Protein AF-A0A821LTW7-F1 (afdb_monomer_lite)

Secondary structure (DSSP, 8-state):
-HHHH-GGG-SEEEEESPPBPSTT----HHHHHHHHHHHH---HHHHHHHHHHHHS-HHHHTSHHHHHHHHHHHHHHHHHSPPPPHHHHHHHHHHHHH--B-HHHHHHHHTSSSEEEEE--TT-SSS-TTHHHHHHT-

Radius of gyration: 17.55 Å; chains: 1; bounding box: 42×30×46 Å

Sequence (138 aa):
ELALLAPHKLLSLSLLATHAGGLAGRAPFVGILHLLRALWIRDKHSQIQNALEMLYSQKTLSDPDKRQYFYDYHHQRVTNCIPPTLVGVLGQIFAVQRHYIGYVDLLKIRYSPFVTLVIVGTEDRLVRETNSYMLQRV

Foldseek 3Di:
DVCLVCVVVDQAAEAELAFADDPVWAWAVQLVVLLVVLVVDPDLQVNQVSVCPQADDVVQCVPPVSVVVSSVVSSCCVVPDDDDDPVRSVVVVVCLRPDHDYLVRLVSVVPGPHHYHYHHDPRHNGGDPVSVVSNVVD

Structure (mmCIF, N/CA/C/O backbone):
data_AF-A0A821LTW7-F1
#
_entry.id   AF-A0A821LTW7-F1
#
loop_
_atom_site.group_PDB
_atom_site.id
_atom_site.type_symbol
_atom_site.label_atom_id
_atom_site.label_alt_id
_atom_site.label_comp_id
_atom_site.label_asym_id
_atom_site.label_entity_id
_atom_site.label_seq_id
_atom_site.pdbx_PDB_ins_code
_atom_site.Cartn_x
_atom_site.Cartn_y
_atom_site.Cartn_z
_atom_site.occupancy
_atom_site.B_iso_or_equiv
_atom_site.auth_seq_id
_atom_site.auth_comp_id
_atom_site.auth_asym_id
_atom_site.auth_atom_id
_atom_site.pdbx_PDB_model_num
ATOM 1 N N . GLU A 1 1 ? -12.078 -7.936 7.673 1.00 70.62 1 GLU A N 1
ATOM 2 C CA . GLU A 1 1 ? -12.936 -9.129 7.472 1.00 70.62 1 GLU A CA 1
ATOM 3 C C . GLU A 1 1 ? -12.464 -10.339 8.275 1.00 70.62 1 GLU A C 1
ATOM 5 O O . GLU A 1 1 ? -13.181 -10.731 9.182 1.00 70.62 1 GLU A O 1
ATOM 10 N N . LEU A 1 2 ? -11.252 -10.870 8.051 1.00 81.38 2 LEU A N 1
ATOM 11 C CA . LEU A 1 2 ? -10.711 -12.007 8.829 1.00 81.38 2 LEU A CA 1
ATOM 12 C C . LEU A 1 2 ? -10.776 -11.808 10.352 1.00 81.38 2 LEU A C 1
ATOM 14 O O . LEU A 1 2 ? -11.202 -12.704 11.075 1.00 81.38 2 LEU A O 1
ATOM 18 N N . ALA A 1 3 ? -10.431 -10.610 10.829 1.00 84.56 3 ALA A N 1
ATOM 19 C CA . ALA A 1 3 ? -10.485 -10.288 12.252 1.00 84.56 3 ALA A CA 1
ATOM 20 C C . ALA A 1 3 ? -11.891 -10.361 12.865 1.00 84.56 3 ALA A C 1
ATOM 22 O O . ALA A 1 3 ? -12.032 -10.647 14.050 1.00 84.56 3 ALA A O 1
ATOM 23 N N . LEU A 1 4 ? -12.931 -10.158 12.054 1.00 84.56 4 LEU A N 1
ATOM 24 C CA . LEU A 1 4 ? -14.321 -10.216 12.500 1.00 84.56 4 LEU A CA 1
ATOM 25 C C . LEU A 1 4 ? -14.867 -11.646 12.550 1.00 84.56 4 LEU A C 1
ATOM 27 O O . LEU A 1 4 ? -15.829 -11.894 13.268 1.00 84.56 4 LEU A O 1
ATOM 31 N N . LEU A 1 5 ? -14.259 -12.587 11.822 1.00 89.00 5 LEU A N 1
ATOM 32 C CA . LEU A 1 5 ? -14.680 -13.990 11.825 1.00 89.00 5 LEU A CA 1
ATOM 33 C C . LEU A 1 5 ? -14.259 -14.724 13.104 1.00 89.00 5 LEU A C 1
ATOM 35 O O . LEU A 1 5 ? -14.950 -15.640 13.543 1.00 89.00 5 LEU A O 1
ATOM 39 N N . ALA A 1 6 ? -13.130 -14.342 13.706 1.00 89.25 6 ALA A N 1
ATOM 40 C CA . ALA A 1 6 ? -12.606 -14.991 14.907 1.00 89.25 6 ALA A CA 1
ATOM 41 C C . ALA A 1 6 ? -11.885 -13.997 15.841 1.00 89.25 6 ALA A C 1
ATOM 43 O O . ALA A 1 6 ? -10.690 -14.155 16.100 1.00 89.25 6 ALA A O 1
ATOM 44 N N . PRO A 1 7 ? -12.589 -12.984 16.381 1.00 86.62 7 PRO A N 1
ATOM 45 C CA . PRO A 1 7 ? -11.969 -11.916 17.171 1.00 86.62 7 PRO A CA 1
ATOM 46 C C . PRO A 1 7 ? -11.279 -12.434 18.440 1.00 86.62 7 PRO A C 1
ATOM 48 O O . PRO A 1 7 ? -10.244 -11.919 18.840 1.00 86.62 7 PRO A O 1
ATOM 51 N N . HIS A 1 8 ? -11.797 -13.511 19.035 1.00 88.88 8 HIS A N 1
ATOM 52 C CA . HIS A 1 8 ? -11.233 -14.149 20.230 1.00 88.88 8 HIS A CA 1
ATOM 53 C C . HIS A 1 8 ? -9.897 -14.873 19.983 1.00 88.88 8 HIS A C 1
ATOM 55 O O . HIS A 1 8 ? -9.255 -15.299 20.938 1.00 88.88 8 HIS A O 1
ATOM 61 N N . LYS A 1 9 ? -9.483 -15.054 18.721 1.00 90.00 9 LYS A N 1
ATOM 62 C CA . LYS A 1 9 ? -8.197 -15.675 18.360 1.00 90.00 9 LYS A CA 1
ATOM 63 C C . LYS A 1 9 ? -7.096 -14.652 18.083 1.00 90.00 9 LYS A C 1
ATOM 65 O O . LYS A 1 9 ? -5.972 -15.046 17.783 1.00 90.00 9 LYS A O 1
ATOM 70 N N . LEU A 1 10 ? -7.416 -13.361 18.131 1.00 91.38 10 LEU A N 1
ATOM 71 C CA . LEU A 1 10 ? -6.484 -12.288 17.816 1.00 91.38 10 LEU A CA 1
ATOM 72 C C . LEU A 1 10 ? -6.021 -11.582 19.084 1.00 91.38 10 LEU A C 1
ATOM 74 O O . LEU A 1 10 ? -6.828 -11.240 19.942 1.00 91.38 10 LEU A O 1
ATOM 78 N N . LEU A 1 11 ? -4.715 -11.330 19.163 1.00 92.38 11 LEU A N 1
ATOM 79 C CA . LEU A 1 11 ? -4.119 -10.503 20.213 1.00 92.38 11 LEU A CA 1
ATOM 80 C C . LEU A 1 11 ? -4.185 -9.010 19.851 1.00 92.38 11 LEU A C 1
ATOM 82 O O . LEU A 1 11 ? -4.492 -8.166 20.690 1.00 92.38 11 LEU A O 1
ATOM 86 N N . SER A 1 12 ? -3.907 -8.685 18.588 1.00 92.06 12 SER A N 1
ATOM 87 C CA . SER A 1 12 ? -3.911 -7.320 18.067 1.00 92.06 12 SER A CA 1
ATOM 88 C C . SER A 1 12 ? -4.235 -7.289 16.572 1.00 92.06 12 SER A C 1
ATOM 90 O O . SER A 1 12 ? -4.136 -8.301 15.872 1.00 92.06 12 SER A O 1
ATOM 92 N N . LEU A 1 13 ? -4.634 -6.114 16.086 1.00 89.75 13 LEU A N 1
ATOM 93 C CA . LEU A 1 13 ? -4.934 -5.837 14.687 1.00 89.75 13 LEU A CA 1
ATOM 94 C C . LEU A 1 13 ? -4.208 -4.566 14.239 1.00 89.75 13 LEU A C 1
ATOM 96 O O . LEU A 1 13 ? -4.519 -3.474 14.705 1.00 89.75 13 LEU A O 1
ATOM 100 N N . SER A 1 14 ? -3.286 -4.695 13.286 1.00 88.88 14 SER A N 1
ATOM 101 C CA . SER A 1 14 ? -2.639 -3.545 12.647 1.00 88.88 14 SER A CA 1
ATOM 102 C C . SER A 1 14 ? -3.282 -3.258 11.294 1.00 88.88 14 SER A C 1
ATOM 104 O O . SER A 1 14 ? -3.222 -4.074 10.375 1.00 88.88 14 SER A O 1
ATOM 106 N N . LEU A 1 15 ? -3.889 -2.084 11.167 1.00 83.19 15 LEU A N 1
ATOM 107 C CA . LEU A 1 15 ? -4.498 -1.572 9.949 1.00 83.19 15 LEU A CA 1
ATOM 108 C C . LEU A 1 15 ? -3.485 -0.673 9.226 1.00 83.19 15 LEU A C 1
ATOM 110 O O . LEU A 1 15 ? -3.332 0.500 9.560 1.00 83.19 15 LEU A O 1
ATOM 114 N N . LEU A 1 16 ? -2.779 -1.242 8.246 1.00 79.25 16 LEU A N 1
ATOM 115 C CA . LEU A 1 16 ? -1.750 -0.574 7.439 1.00 79.25 16 LEU A CA 1
ATOM 116 C C . LEU A 1 16 ? -2.330 -0.098 6.105 1.00 79.25 16 LEU A C 1
ATOM 118 O O . LEU A 1 16 ? -2.820 -0.927 5.342 1.00 79.25 16 LEU A O 1
ATOM 122 N N . ALA A 1 17 ? -2.243 1.206 5.813 1.00 64.06 17 ALA A N 1
ATOM 123 C CA . ALA A 1 17 ? -2.647 1.783 4.520 1.00 64.06 17 ALA A CA 1
ATOM 124 C C . ALA A 1 17 ? -4.045 1.316 4.063 1.00 64.06 17 ALA A C 1
ATOM 126 O O . ALA A 1 17 ? -4.271 0.953 2.910 1.00 64.06 17 ALA A O 1
ATOM 127 N N . THR A 1 18 ? -4.993 1.264 5.000 1.00 58.19 18 THR A N 1
ATOM 128 C CA . THR A 1 18 ? -6.345 0.772 4.725 1.00 58.19 18 THR A CA 1
ATOM 129 C C . THR A 1 18 ? -7.305 1.927 4.479 1.00 58.19 18 THR A C 1
ATOM 131 O O . THR A 1 18 ? -7.226 2.992 5.090 1.00 58.19 18 THR A O 1
ATOM 134 N N . HIS A 1 19 ? -8.230 1.715 3.550 1.00 59.59 19 HIS A N 1
ATOM 135 C CA . HIS A 1 19 ? -9.327 2.627 3.271 1.00 59.59 19 HIS A CA 1
ATOM 136 C C . HIS A 1 19 ? -10.542 2.245 4.129 1.00 59.59 19 HIS A C 1
ATOM 138 O O . HIS A 1 19 ? -11.012 1.106 4.092 1.00 59.59 19 HIS A O 1
ATOM 144 N N . ALA A 1 20 ? -11.076 3.210 4.878 1.00 51.28 20 ALA A N 1
ATOM 145 C CA . ALA A 1 20 ? -12.421 3.122 5.429 1.00 51.28 20 ALA A CA 1
ATOM 146 C C . ALA A 1 20 ? -13.438 3.421 4.319 1.00 51.28 20 ALA A C 1
ATOM 148 O O . ALA A 1 20 ? -13.375 4.480 3.697 1.00 51.28 20 ALA A O 1
ATOM 149 N N . GLY A 1 21 ? -14.354 2.485 4.071 1.00 51.41 21 GLY A N 1
ATOM 150 C CA . G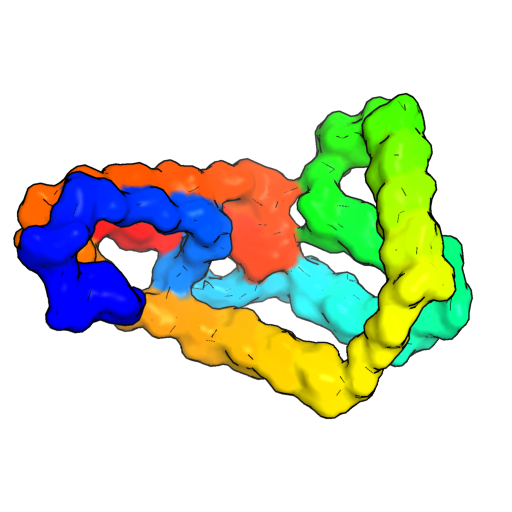LY A 1 21 ? -15.312 2.530 2.967 1.00 51.41 21 GLY A CA 1
ATOM 151 C C . GLY A 1 21 ? -16.196 3.770 2.854 1.00 51.41 21 GLY A C 1
ATOM 152 O O . GLY A 1 21 ? -16.456 4.464 3.833 1.00 51.41 21 GLY A O 1
ATOM 153 N N . GLY A 1 22 ? -16.753 3.983 1.655 1.00 51.28 22 GLY A N 1
ATOM 154 C CA . GLY A 1 22 ? -17.863 4.913 1.397 1.00 51.28 22 GLY A CA 1
ATOM 155 C C . GLY A 1 22 ? -17.644 5.840 0.196 1.00 51.28 22 GLY A C 1
ATOM 156 O O . GLY A 1 22 ? -16.588 5.842 -0.428 1.00 51.28 22 GLY A O 1
ATOM 157 N N . LEU A 1 23 ? -18.637 6.682 -0.122 1.00 46.25 23 LEU A N 1
ATOM 158 C CA . LEU A 1 23 ? -18.542 7.703 -1.187 1.00 46.25 23 LEU A CA 1
ATOM 159 C C . LEU A 1 23 ? -17.370 8.687 -0.976 1.00 46.25 23 LEU A C 1
ATOM 161 O O . LEU A 1 23 ? -16.834 9.213 -1.951 1.00 46.25 23 LEU A O 1
ATOM 165 N N . ALA A 1 24 ? -16.947 8.884 0.278 1.00 50.84 24 ALA A N 1
ATOM 166 C CA . ALA A 1 24 ? -15.783 9.681 0.675 1.00 50.84 24 ALA A CA 1
ATOM 167 C C . ALA A 1 24 ? -14.438 8.929 0.569 1.00 50.84 24 ALA A C 1
ATOM 169 O O . ALA A 1 24 ? -13.384 9.556 0.597 1.00 50.84 24 ALA A O 1
ATOM 170 N N . GLY A 1 25 ? -14.473 7.604 0.407 1.00 51.94 25 GLY A N 1
ATOM 171 C CA . GLY A 1 25 ? -13.313 6.722 0.480 1.00 51.94 25 GLY A CA 1
ATOM 172 C C . GLY A 1 25 ? -12.599 6.447 -0.849 1.00 51.94 25 GLY A C 1
ATOM 173 O O . GLY A 1 25 ? -11.630 5.693 -0.906 1.00 51.94 25 GLY A O 1
ATOM 174 N N . ARG A 1 26 ? -13.029 7.088 -1.943 1.00 58.66 26 ARG A N 1
ATOM 175 C CA . ARG A 1 26 ? -12.422 6.905 -3.270 1.00 58.66 26 ARG A CA 1
ATOM 176 C C . ARG A 1 26 ? -10.902 7.094 -3.208 1.00 58.66 26 ARG A C 1
ATOM 178 O O . ARG A 1 26 ? -10.430 8.142 -2.751 1.00 58.66 26 ARG A O 1
ATOM 185 N N . ALA A 1 27 ? -10.160 6.108 -3.720 1.00 58.84 27 ALA A N 1
ATOM 186 C CA . ALA A 1 27 ? -8.717 6.212 -3.924 1.00 58.84 27 ALA A CA 1
ATOM 187 C C . ALA A 1 27 ? -8.375 7.563 -4.587 1.00 58.84 27 ALA A C 1
ATOM 189 O O . ALA A 1 27 ? -9.179 8.079 -5.379 1.00 58.84 27 ALA A O 1
ATOM 190 N N . PRO A 1 28 ? -7.235 8.193 -4.253 1.00 61.22 28 PRO A N 1
ATOM 191 C CA . PRO A 1 28 ? -6.845 9.444 -4.878 1.00 61.22 28 PRO A CA 1
ATOM 192 C C . PRO A 1 28 ? -6.861 9.276 -6.401 1.00 61.22 28 PRO A C 1
ATOM 194 O O . PRO A 1 28 ? -6.305 8.319 -6.941 1.00 61.22 28 PRO A O 1
ATOM 197 N N . PHE A 1 29 ? -7.492 10.219 -7.107 1.00 64.12 29 PHE A N 1
ATOM 198 C CA . PHE A 1 29 ? -7.553 10.200 -8.574 1.00 64.12 29 PHE A CA 1
ATOM 199 C C . PHE A 1 29 ? -6.155 10.134 -9.206 1.00 64.12 29 PHE A C 1
ATOM 201 O O . PHE A 1 29 ? -5.988 9.566 -10.280 1.00 64.12 29 PHE A O 1
ATOM 208 N N . VAL A 1 30 ? -5.151 10.661 -8.499 1.00 65.38 30 VAL A N 1
ATOM 209 C CA . VAL A 1 30 ? -3.736 10.629 -8.875 1.00 65.38 30 VAL A CA 1
ATOM 210 C C . VAL A 1 30 ? -3.217 9.191 -9.002 1.00 65.38 30 VAL A C 1
ATOM 212 O O . VAL A 1 30 ? -2.652 8.848 -10.035 1.00 65.38 30 VAL A O 1
ATOM 215 N N . GLY A 1 31 ? -3.467 8.317 -8.022 1.00 67.06 31 GLY A N 1
ATOM 216 C CA . GLY A 1 31 ? -3.043 6.914 -8.072 1.00 67.06 31 GLY A CA 1
ATOM 217 C C . GLY A 1 31 ? -3.707 6.123 -9.198 1.00 67.06 31 GLY A C 1
ATOM 218 O O . GLY A 1 31 ? -3.043 5.381 -9.920 1.00 67.06 31 GLY A O 1
ATOM 219 N N . ILE A 1 32 ? -5.006 6.347 -9.421 1.00 71.00 32 ILE A N 1
ATOM 220 C CA . ILE A 1 32 ? -5.737 5.735 -10.543 1.00 71.00 32 ILE A CA 1
ATOM 221 C C . ILE A 1 32 ? -5.158 6.206 -11.883 1.00 71.00 32 ILE A C 1
ATOM 223 O O . ILE A 1 32 ? -4.986 5.401 -12.796 1.00 71.00 32 ILE A O 1
ATOM 227 N N . LEU A 1 33 ? -4.814 7.491 -12.004 1.00 71.44 33 LEU A N 1
ATOM 228 C CA . LEU A 1 33 ? -4.219 8.038 -13.220 1.00 71.44 33 LEU A CA 1
ATOM 229 C C . LEU A 1 33 ? -2.847 7.417 -13.513 1.00 71.44 33 LEU A C 1
ATOM 231 O O . LEU A 1 33 ? -2.579 7.075 -14.662 1.00 71.44 33 LEU A O 1
ATOM 235 N N . HIS A 1 34 ? -1.998 7.225 -12.499 1.00 73.19 34 HIS A N 1
ATOM 236 C CA . HIS A 1 34 ? -0.711 6.542 -12.664 1.00 73.19 34 HIS A CA 1
ATOM 237 C C . HIS A 1 34 ? -0.879 5.071 -13.068 1.00 73.19 34 HIS A C 1
ATOM 239 O O . HIS A 1 34 ? -0.136 4.595 -13.928 1.00 73.19 34 HIS A O 1
ATOM 245 N N . LEU A 1 35 ? -1.878 4.368 -12.523 1.00 74.38 35 LEU A N 1
ATOM 246 C CA . LEU A 1 35 ? -2.205 2.992 -12.919 1.00 74.38 35 LEU A CA 1
ATOM 247 C C . LEU A 1 35 ? -2.689 2.912 -14.372 1.00 74.38 35 LEU A C 1
ATOM 249 O O . LEU A 1 35 ? -2.237 2.053 -15.124 1.00 74.38 35 LEU A O 1
ATOM 253 N N . LEU A 1 36 ? -3.560 3.832 -14.795 1.00 75.88 36 LEU A N 1
ATOM 254 C CA . LEU A 1 36 ? -4.022 3.902 -16.184 1.00 75.88 36 LEU A CA 1
ATOM 255 C C . LEU A 1 36 ? -2.886 4.283 -17.139 1.00 75.88 36 LEU A C 1
ATOM 257 O O . LEU A 1 36 ? -2.746 3.667 -18.191 1.00 75.88 36 LEU A O 1
ATOM 261 N N . ARG A 1 37 ? -2.025 5.239 -16.770 1.00 78.50 37 ARG A N 1
ATOM 262 C CA . ARG A 1 37 ? -0.832 5.588 -17.559 1.00 78.50 37 ARG A CA 1
ATOM 263 C C . ARG A 1 37 ? 0.109 4.397 -17.719 1.00 78.50 37 ARG A C 1
ATOM 265 O O . ARG A 1 37 ? 0.598 4.171 -18.821 1.00 78.50 37 ARG A O 1
ATOM 272 N N . ALA A 1 38 ? 0.309 3.601 -16.670 1.00 77.44 38 ALA A N 1
ATOM 273 C CA . ALA A 1 38 ? 1.159 2.411 -16.722 1.00 77.44 38 ALA A CA 1
ATOM 274 C C . ALA A 1 38 ? 0.693 1.370 -17.757 1.00 77.44 38 ALA A C 1
ATOM 276 O O . ALA A 1 38 ? 1.527 0.632 -18.271 1.00 77.44 38 ALA A O 1
ATOM 277 N N . LEU A 1 39 ? -0.603 1.329 -18.098 1.00 76.88 39 LEU A N 1
ATOM 278 C CA . LEU A 1 39 ? -1.132 0.456 -19.155 1.00 76.88 39 LEU A CA 1
ATOM 279 C C . LEU A 1 39 ? -0.736 0.911 -20.571 1.00 76.88 39 LEU A C 1
ATOM 281 O O . LEU A 1 39 ? -0.703 0.091 -21.486 1.00 76.88 39 LEU A O 1
ATOM 285 N N . TRP A 1 40 ? -0.449 2.203 -20.760 1.00 80.44 40 TRP A N 1
ATOM 286 C CA . TRP A 1 40 ? -0.112 2.794 -22.062 1.00 80.44 40 TRP A CA 1
ATOM 287 C C . TRP A 1 40 ? 1.382 3.065 -22.258 1.00 80.44 40 TRP A C 1
ATOM 289 O O . TRP A 1 40 ? 1.827 3.231 -23.397 1.00 80.44 40 TRP A O 1
ATOM 299 N N . ILE A 1 41 ? 2.169 3.105 -21.183 1.00 82.88 41 ILE A N 1
ATOM 300 C CA . ILE A 1 41 ? 3.618 3.280 -21.265 1.00 82.88 41 ILE A CA 1
ATOM 301 C C . ILE A 1 41 ? 4.258 1.996 -21.812 1.00 82.88 41 ILE A C 1
ATOM 303 O O . ILE A 1 41 ? 4.157 0.930 -21.212 1.00 82.88 41 ILE A O 1
ATOM 307 N N . ARG A 1 42 ? 4.946 2.111 -22.952 1.00 77.56 42 ARG A N 1
ATOM 308 C CA . ARG A 1 42 ? 5.696 1.002 -23.577 1.00 77.56 42 ARG A CA 1
ATOM 309 C C . ARG A 1 42 ? 7.177 0.982 -23.196 1.00 77.56 42 ARG A C 1
ATOM 311 O O . ARG A 1 42 ? 7.825 -0.054 -23.292 1.00 77.56 42 ARG A O 1
ATOM 318 N N . ASP A 1 43 ? 7.704 2.132 -22.792 1.00 88.12 43 ASP A N 1
ATOM 319 C CA . ASP A 1 43 ? 9.091 2.314 -22.374 1.00 88.12 43 ASP A CA 1
ATOM 320 C C . ASP A 1 43 ? 9.283 1.888 -20.908 1.00 88.12 43 ASP A C 1
ATOM 322 O O . ASP A 1 43 ? 8.601 2.380 -20.008 1.00 88.12 43 ASP A O 1
ATOM 326 N N . LYS A 1 44 ? 10.250 0.996 -20.665 1.00 85.44 44 LYS A N 1
ATOM 327 C CA . LYS A 1 44 ? 10.574 0.496 -19.321 1.00 85.44 44 LYS A CA 1
ATOM 328 C C . LYS A 1 44 ? 11.023 1.615 -18.381 1.00 85.44 44 LYS A C 1
ATOM 330 O O . LYS A 1 44 ? 10.664 1.588 -17.208 1.00 85.44 44 LYS A O 1
ATOM 335 N N . HIS A 1 45 ? 11.772 2.601 -18.872 1.00 89.31 45 HIS A N 1
ATOM 336 C CA . HIS A 1 45 ? 12.262 3.699 -18.045 1.00 89.31 45 HIS A CA 1
ATOM 337 C C . HIS A 1 45 ? 11.101 4.550 -17.518 1.00 89.31 45 HIS A C 1
ATOM 339 O O . HIS A 1 45 ? 10.955 4.708 -16.308 1.00 89.31 45 HIS A O 1
ATOM 345 N N . SER A 1 46 ? 10.216 5.018 -18.399 1.00 88.56 46 SER A N 1
ATOM 346 C CA . SER A 1 46 ? 9.008 5.766 -18.032 1.00 88.56 46 SER A CA 1
ATOM 347 C C . SER A 1 46 ? 8.070 4.939 -17.162 1.00 88.56 46 SER A C 1
ATOM 349 O O . SER A 1 46 ? 7.424 5.488 -16.272 1.00 88.56 46 SER A O 1
ATOM 351 N N . GLN A 1 47 ? 7.996 3.621 -17.375 1.00 88.50 47 GLN A N 1
ATOM 352 C CA . GLN A 1 47 ? 7.182 2.739 -16.541 1.00 88.50 47 GLN A CA 1
ATOM 353 C C . GLN A 1 47 ? 7.707 2.724 -15.103 1.00 88.50 47 GLN A C 1
ATOM 355 O O . GLN A 1 47 ? 6.924 2.857 -14.161 1.00 88.50 47 GLN A O 1
ATOM 360 N N . ILE A 1 48 ? 9.027 2.612 -14.940 1.00 91.69 48 ILE A N 1
ATOM 361 C CA . ILE A 1 48 ? 9.687 2.649 -13.635 1.00 91.69 48 ILE A CA 1
ATOM 362 C C . ILE A 1 48 ? 9.515 4.028 -12.999 1.00 91.69 48 ILE A C 1
ATOM 364 O O . ILE A 1 48 ? 9.091 4.091 -11.852 1.00 91.69 48 ILE A O 1
ATOM 368 N N . GLN A 1 49 ? 9.751 5.127 -13.723 1.00 91.50 49 GLN A N 1
ATOM 369 C CA . GLN A 1 49 ? 9.551 6.479 -13.179 1.00 91.50 49 GLN A CA 1
ATOM 370 C C . GLN A 1 49 ? 8.103 6.691 -12.709 1.00 91.50 49 GLN A C 1
ATOM 372 O O . GLN A 1 49 ? 7.880 7.148 -11.591 1.00 91.50 49 GLN A O 1
ATOM 377 N N . ASN A 1 50 ? 7.116 6.267 -13.505 1.00 89.25 50 ASN A N 1
ATOM 378 C CA . ASN A 1 50 ? 5.705 6.334 -13.124 1.00 89.25 50 ASN A CA 1
ATOM 379 C C . ASN A 1 50 ? 5.402 5.491 -11.871 1.00 89.25 50 ASN A C 1
ATOM 381 O O . ASN A 1 50 ? 4.630 5.922 -11.018 1.00 89.25 50 ASN A O 1
ATOM 385 N N . ALA A 1 51 ? 6.017 4.311 -11.732 1.00 88.31 51 ALA A N 1
ATOM 386 C CA . ALA A 1 51 ? 5.883 3.482 -10.535 1.00 88.31 51 ALA A CA 1
ATOM 387 C C . ALA A 1 51 ? 6.554 4.120 -9.307 1.00 88.31 51 ALA A C 1
ATOM 389 O O . ALA A 1 51 ? 5.972 4.099 -8.226 1.00 88.31 51 ALA A O 1
ATOM 390 N N . LEU A 1 52 ? 7.738 4.720 -9.466 1.00 92.19 52 LEU A N 1
ATOM 391 C CA . LEU A 1 52 ? 8.436 5.418 -8.387 1.00 92.19 52 LEU A CA 1
ATOM 392 C C . LEU A 1 52 ? 7.596 6.579 -7.860 1.00 92.19 52 LEU A C 1
ATOM 394 O O . LEU A 1 52 ? 7.346 6.669 -6.661 1.00 92.19 52 LEU A O 1
ATOM 398 N N . GLU A 1 53 ? 7.107 7.427 -8.761 1.00 89.19 53 GLU A N 1
ATOM 399 C CA . GLU A 1 53 ? 6.236 8.541 -8.402 1.00 89.19 53 GLU A CA 1
ATOM 400 C C . GLU A 1 53 ? 4.939 8.062 -7.748 1.00 89.19 53 GLU A C 1
ATOM 402 O O . GLU A 1 53 ? 4.412 8.727 -6.867 1.00 89.19 53 GLU A O 1
ATOM 407 N N . MET A 1 54 ? 4.399 6.914 -8.144 1.00 84.75 54 MET A N 1
ATOM 408 C CA . MET A 1 54 ? 3.181 6.387 -7.533 1.00 84.75 54 MET A CA 1
ATOM 409 C C . MET A 1 54 ? 3.415 5.829 -6.120 1.00 84.75 54 MET A C 1
ATOM 411 O O . MET A 1 54 ? 2.544 5.979 -5.266 1.00 84.75 54 MET A O 1
ATOM 415 N N . LEU A 1 55 ? 4.555 5.171 -5.883 1.00 87.19 55 LEU A N 1
ATOM 416 C CA . LEU A 1 55 ? 4.817 4.392 -4.667 1.00 87.19 55 LEU A CA 1
ATOM 417 C C . LEU A 1 55 ? 5.557 5.162 -3.571 1.00 87.19 55 LEU A C 1
ATOM 419 O O . LEU A 1 55 ? 5.454 4.788 -2.404 1.00 87.19 55 LEU A O 1
ATOM 423 N N . TYR A 1 56 ? 6.314 6.202 -3.922 1.00 90.06 56 TYR A N 1
ATOM 424 C CA . TYR A 1 56 ? 7.172 6.912 -2.977 1.00 90.06 56 TYR A CA 1
ATOM 425 C C . TYR A 1 56 ? 6.837 8.403 -2.911 1.00 90.06 56 TYR A C 1
ATOM 427 O O . TYR A 1 56 ? 6.450 9.039 -3.893 1.00 90.06 56 TYR A O 1
ATOM 435 N N . SER A 1 57 ? 7.025 8.978 -1.724 1.00 88.50 57 SER A N 1
ATOM 436 C CA . SER A 1 57 ? 6.885 10.415 -1.489 1.00 88.50 57 SER A CA 1
ATOM 437 C C . SER A 1 57 ? 7.939 11.221 -2.246 1.00 88.50 57 SER A C 1
ATOM 439 O O . SER A 1 57 ? 9.055 10.746 -2.474 1.00 88.50 57 SER A O 1
ATOM 441 N N . GLN A 1 58 ? 7.632 12.487 -2.560 1.00 88.44 58 GLN A N 1
ATOM 442 C CA . GLN A 1 58 ? 8.634 13.367 -3.182 1.00 88.44 58 GLN A CA 1
ATOM 443 C C . GLN A 1 58 ? 9.832 13.573 -2.258 1.00 88.44 58 GLN A C 1
ATOM 445 O O . GLN A 1 58 ? 10.964 13.585 -2.722 1.00 88.44 58 GLN A O 1
ATOM 450 N N . LYS A 1 59 ? 9.593 13.639 -0.943 1.00 89.06 59 LYS A N 1
ATOM 451 C CA . LYS A 1 59 ? 10.651 13.720 0.070 1.00 89.06 59 LYS A CA 1
ATOM 452 C C . LYS A 1 59 ? 11.616 12.529 0.029 1.00 89.06 59 LYS A C 1
ATOM 454 O O . LYS A 1 59 ? 12.794 12.674 0.337 1.00 89.06 59 LYS A O 1
ATOM 459 N N . THR A 1 60 ? 11.123 11.342 -0.323 1.00 90.44 60 THR A N 1
ATOM 460 C CA . THR A 1 60 ? 11.976 10.155 -0.468 1.00 90.44 60 THR A CA 1
ATOM 461 C C . THR A 1 60 ? 12.753 10.202 -1.779 1.00 90.44 60 THR A C 1
ATOM 463 O O . THR A 1 60 ? 13.937 9.883 -1.798 1.00 90.44 60 THR A O 1
ATOM 466 N N . LEU A 1 61 ? 12.099 10.624 -2.864 1.00 92.19 61 LEU A N 1
ATOM 467 C CA . LEU A 1 61 ? 12.687 10.673 -4.205 1.00 92.19 61 LEU A CA 1
ATOM 468 C C . LEU A 1 61 ? 13.580 11.898 -4.458 1.00 92.19 61 LEU A C 1
ATOM 470 O O . LEU A 1 61 ? 14.290 11.924 -5.461 1.00 92.19 61 LEU A O 1
ATOM 474 N N . SER A 1 62 ? 13.552 12.906 -3.582 1.00 93.81 62 SER A N 1
ATOM 475 C CA . SER A 1 62 ? 14.453 14.062 -3.643 1.00 93.81 62 SER A CA 1
ATOM 476 C C . SER A 1 62 ? 15.887 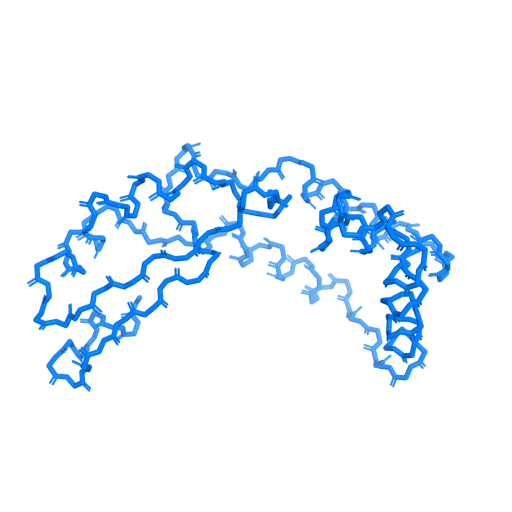13.719 -3.243 1.00 93.81 62 SER A C 1
ATOM 478 O O . SER A 1 62 ? 16.806 14.453 -3.591 1.00 93.81 62 SER A O 1
ATOM 480 N N . ASP A 1 63 ? 16.078 12.621 -2.510 1.00 95.81 63 ASP A N 1
ATOM 481 C CA . ASP A 1 63 ? 17.394 12.069 -2.204 1.00 95.81 63 ASP A CA 1
ATOM 482 C C . ASP A 1 63 ? 17.890 11.242 -3.411 1.00 95.81 63 ASP A C 1
ATOM 484 O O . ASP A 1 63 ? 17.253 10.237 -3.756 1.00 95.81 63 ASP A O 1
ATOM 488 N N . PRO A 1 64 ? 18.987 11.652 -4.078 1.00 94.31 64 PRO A N 1
ATOM 489 C CA . PRO A 1 64 ? 19.463 11.000 -5.295 1.00 94.31 64 PRO A CA 1
ATOM 490 C C . PRO A 1 64 ? 19.895 9.550 -5.052 1.00 94.31 64 PRO A C 1
ATOM 492 O O . PRO A 1 64 ? 19.623 8.699 -5.901 1.00 94.31 64 PRO A O 1
ATOM 495 N N . ASP A 1 65 ? 20.475 9.241 -3.889 1.00 96.00 65 ASP A N 1
ATOM 496 C CA . ASP A 1 65 ? 20.955 7.894 -3.572 1.00 96.00 65 ASP A CA 1
ATOM 497 C C . ASP A 1 65 ? 19.771 6.947 -3.365 1.00 96.00 65 ASP A C 1
ATOM 499 O O . ASP A 1 65 ? 19.721 5.847 -3.922 1.00 96.00 65 ASP A O 1
ATOM 503 N N . LYS A 1 66 ? 18.750 7.404 -2.627 1.00 95.12 66 LYS A N 1
ATOM 504 C CA . LYS A 1 66 ? 17.507 6.637 -2.454 1.00 95.12 66 LYS A CA 1
ATOM 505 C C . LYS A 1 66 ? 16.764 6.467 -3.771 1.00 95.12 66 LYS A C 1
ATOM 507 O O . LYS A 1 66 ? 16.258 5.381 -4.052 1.00 95.12 66 LYS A O 1
ATOM 512 N N . ARG A 1 67 ? 16.686 7.521 -4.586 1.00 94.94 67 ARG A N 1
ATOM 513 C CA . ARG A 1 67 ? 16.031 7.460 -5.895 1.00 94.94 67 ARG A CA 1
ATOM 514 C C . ARG A 1 67 ? 16.699 6.425 -6.793 1.00 94.94 67 ARG A C 1
ATOM 516 O O . ARG A 1 67 ? 15.986 5.625 -7.397 1.00 94.94 67 ARG A O 1
ATOM 523 N N . GLN A 1 68 ? 18.029 6.425 -6.852 1.00 95.69 68 GLN A N 1
ATOM 524 C CA . GLN A 1 68 ? 18.788 5.458 -7.637 1.00 95.69 68 GLN A CA 1
ATOM 525 C C . GLN A 1 68 ? 18.571 4.035 -7.115 1.00 95.69 68 GLN A C 1
ATOM 527 O O . GLN A 1 68 ? 18.218 3.149 -7.888 1.00 95.69 68 GLN A O 1
ATOM 532 N N . TYR A 1 69 ? 18.645 3.837 -5.796 1.00 96.56 69 TYR A N 1
ATOM 533 C CA . TYR A 1 69 ? 18.378 2.544 -5.167 1.00 96.56 69 TYR A CA 1
ATOM 534 C C . TYR A 1 69 ? 16.996 1.976 -5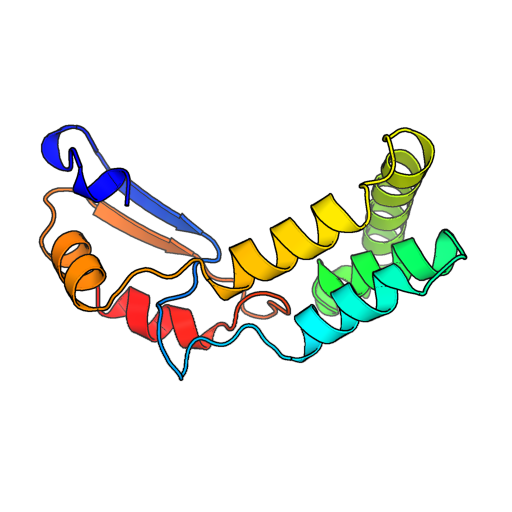.537 1.00 96.56 69 TYR A C 1
ATOM 536 O O . TYR A 1 69 ? 16.877 0.820 -5.951 1.00 96.56 69 TYR A O 1
ATOM 544 N N . PHE A 1 70 ? 15.934 2.783 -5.430 1.00 96.75 70 PHE A N 1
ATOM 545 C CA . PHE A 1 70 ? 14.593 2.329 -5.802 1.00 96.75 70 PHE A CA 1
ATOM 546 C C . PHE A 1 70 ? 14.457 2.103 -7.306 1.00 96.75 70 PHE A C 1
ATOM 548 O O . PHE A 1 70 ? 13.788 1.153 -7.716 1.00 96.75 70 PHE A O 1
ATOM 555 N N . TYR A 1 71 ? 15.088 2.942 -8.129 1.00 96.12 71 TYR A N 1
ATOM 556 C CA . TYR A 1 71 ? 15.111 2.738 -9.571 1.00 96.12 71 TYR A CA 1
ATOM 557 C C . TYR A 1 71 ? 15.723 1.380 -9.926 1.00 96.12 71 TYR A C 1
ATOM 559 O O . TYR A 1 71 ? 15.093 0.611 -10.650 1.00 96.12 71 TYR A O 1
ATOM 567 N N . ASP A 1 72 ? 16.886 1.048 -9.364 1.00 96.38 72 ASP A N 1
ATOM 568 C CA . ASP A 1 72 ? 17.588 -0.210 -9.634 1.00 96.38 72 ASP A CA 1
ATOM 569 C C . ASP A 1 72 ? 16.774 -1.423 -9.176 1.00 96.38 72 ASP A C 1
ATOM 571 O O . ASP A 1 72 ? 16.632 -2.400 -9.918 1.00 96.38 72 ASP A O 1
ATOM 575 N N . TYR A 1 73 ? 16.142 -1.327 -8.002 1.00 95.75 73 TYR A N 1
ATOM 576 C CA . TYR A 1 73 ? 15.221 -2.349 -7.510 1.00 95.75 73 TYR A CA 1
ATOM 577 C C . TYR A 1 73 ? 14.055 -2.595 -8.483 1.00 95.75 73 TYR A C 1
ATOM 579 O O . TYR A 1 73 ? 13.774 -3.736 -8.862 1.00 95.75 73 TYR A O 1
ATOM 587 N N . HIS A 1 74 ? 13.370 -1.538 -8.933 1.00 94.38 74 HIS A N 1
ATOM 588 C CA . HIS A 1 74 ? 12.240 -1.682 -9.859 1.00 94.38 74 HIS A CA 1
ATOM 589 C C . HIS A 1 74 ? 12.684 -2.093 -11.264 1.00 94.38 74 HIS A C 1
ATOM 591 O O . HIS A 1 74 ? 11.993 -2.882 -11.907 1.00 94.38 74 HIS A O 1
ATOM 597 N N . HIS A 1 75 ? 13.857 -1.653 -11.716 1.00 94.69 75 HIS A N 1
ATOM 598 C CA . HIS A 1 75 ? 14.466 -2.101 -12.965 1.00 94.69 75 HIS A CA 1
ATOM 599 C C . HIS A 1 75 ? 14.729 -3.611 -12.954 1.00 94.69 75 HIS A C 1
ATOM 601 O O . HIS A 1 75 ? 14.372 -4.316 -13.906 1.00 94.69 75 HIS A O 1
ATOM 607 N N . GLN A 1 76 ? 15.282 -4.129 -11.852 1.00 94.62 76 GLN A N 1
ATOM 608 C CA . GLN A 1 76 ? 15.498 -5.561 -11.664 1.00 94.62 76 GLN A CA 1
ATOM 609 C C . GLN A 1 76 ? 14.171 -6.330 -11.711 1.00 94.62 76 GLN A C 1
ATOM 611 O O . GLN A 1 76 ? 14.083 -7.367 -12.368 1.00 94.62 76 GLN A O 1
ATOM 616 N N . ARG A 1 77 ? 13.111 -5.811 -11.081 1.00 91.44 77 ARG A N 1
ATOM 617 C CA . ARG A 1 77 ? 11.783 -6.444 -11.112 1.00 91.44 77 ARG A CA 1
ATOM 618 C C . ARG A 1 77 ? 11.146 -6.434 -12.497 1.00 91.44 77 ARG A C 1
ATOM 620 O O . ARG A 1 77 ? 10.660 -7.468 -12.933 1.00 91.44 77 ARG A O 1
ATOM 627 N N . VAL A 1 78 ? 11.166 -5.307 -13.205 1.00 88.88 78 VAL A N 1
ATOM 628 C CA . VAL A 1 78 ? 10.601 -5.209 -14.565 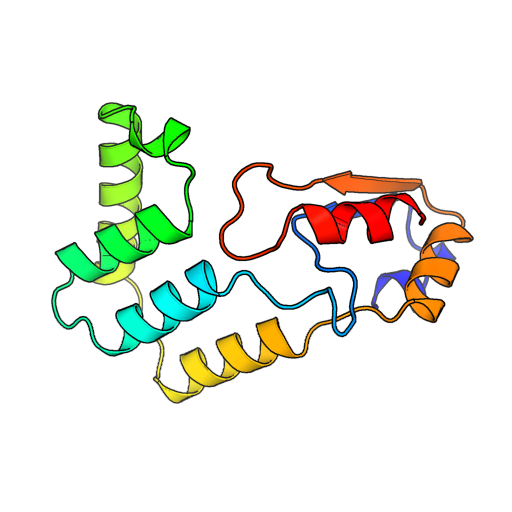1.00 88.88 78 VAL A CA 1
ATOM 629 C C . VAL A 1 78 ? 11.340 -6.123 -15.546 1.00 88.88 78 VAL A C 1
ATOM 631 O O . VAL A 1 78 ? 10.740 -6.629 -16.490 1.00 88.88 78 VAL A O 1
ATOM 634 N N . THR A 1 79 ? 12.635 -6.351 -15.327 1.00 89.88 79 THR A N 1
ATOM 635 C CA . THR A 1 79 ? 13.452 -7.204 -16.199 1.00 89.88 79 THR A CA 1
ATOM 636 C C . THR A 1 79 ? 13.297 -8.691 -15.883 1.00 89.88 79 THR A C 1
ATOM 638 O O . THR A 1 79 ? 13.277 -9.498 -16.808 1.00 89.88 79 THR A O 1
ATOM 641 N N . ASN A 1 80 ? 13.155 -9.052 -14.604 1.00 92.38 80 ASN A N 1
ATOM 642 C CA . ASN A 1 80 ? 13.195 -10.450 -14.163 1.00 92.38 80 ASN A CA 1
ATOM 643 C C . ASN A 1 80 ? 11.819 -11.052 -13.841 1.00 92.38 80 ASN A C 1
ATOM 645 O O . ASN A 1 80 ? 11.710 -12.269 -13.699 1.00 92.38 80 ASN A O 1
ATOM 649 N N . CYS A 1 81 ? 10.770 -10.243 -13.680 1.00 87.19 81 CYS A N 1
ATOM 650 C CA . CYS A 1 81 ? 9.427 -10.740 -13.385 1.00 87.19 81 CYS A CA 1
ATOM 651 C C . CYS A 1 81 ? 8.589 -10.916 -14.654 1.00 87.19 81 CYS A C 1
ATOM 653 O O . CYS A 1 81 ? 8.715 -10.172 -15.625 1.00 87.19 81 CYS A O 1
ATOM 655 N N . ILE A 1 82 ? 7.665 -11.877 -14.606 1.00 85.94 82 ILE A N 1
ATOM 656 C CA . ILE A 1 82 ? 6.657 -12.061 -15.650 1.00 85.94 82 ILE A CA 1
ATOM 657 C C . ILE A 1 82 ? 5.745 -10.823 -15.652 1.00 85.94 82 ILE A C 1
ATOM 659 O O . ILE A 1 82 ? 5.192 -10.487 -14.597 1.00 85.94 82 ILE A O 1
ATOM 663 N N . PRO A 1 83 ? 5.577 -10.131 -16.795 1.00 82.31 83 PRO A N 1
ATOM 664 C CA . PRO A 1 83 ? 4.707 -8.969 -16.861 1.00 82.31 83 PRO A 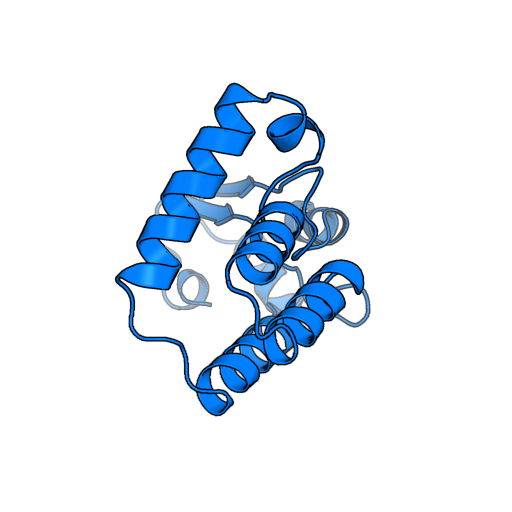CA 1
ATOM 665 C C . PRO A 1 83 ? 3.257 -9.377 -16.563 1.00 82.31 83 PRO A C 1
ATOM 667 O O . PRO A 1 83 ? 2.798 -10.424 -17.033 1.00 82.31 83 PRO A O 1
ATOM 670 N N . PRO A 1 84 ? 2.510 -8.572 -15.788 1.00 82.31 84 PRO A N 1
ATOM 671 C CA . PRO A 1 84 ? 1.123 -8.880 -15.490 1.00 82.31 84 PRO A CA 1
ATOM 672 C C . PRO A 1 84 ? 0.281 -8.809 -16.766 1.00 82.31 84 PRO A C 1
ATOM 674 O O . PRO A 1 84 ? 0.479 -7.947 -17.624 1.00 82.31 84 PRO A O 1
ATOM 677 N N . THR A 1 85 ? -0.701 -9.699 -16.884 1.00 86.44 85 THR A N 1
ATOM 678 C CA . THR A 1 85 ? -1.676 -9.629 -17.976 1.00 86.44 85 THR A CA 1
ATOM 679 C C . THR A 1 85 ? -2.589 -8.417 -17.786 1.00 86.44 85 THR A C 1
ATOM 681 O O . THR A 1 85 ? -2.887 -8.027 -16.657 1.00 86.44 85 THR A O 1
ATOM 684 N N . LEU A 1 86 ? -3.095 -7.840 -18.881 1.00 82.69 86 LEU A N 1
ATOM 685 C CA . LEU A 1 86 ? -4.027 -6.702 -18.819 1.00 82.69 86 LEU A CA 1
ATOM 686 C C . LEU A 1 86 ? -5.265 -7.015 -17.968 1.00 82.69 86 LEU A C 1
ATOM 688 O O . LEU A 1 86 ? -5.698 -6.188 -17.169 1.00 82.69 86 LEU A O 1
ATOM 692 N N . VAL A 1 87 ? -5.794 -8.235 -18.091 1.00 87.12 87 VAL A N 1
ATOM 693 C CA . VAL A 1 87 ? -6.920 -8.719 -17.279 1.00 87.12 87 VAL A CA 1
ATOM 694 C C . VAL A 1 87 ? -6.546 -8.764 -15.797 1.00 87.12 87 VAL A C 1
ATOM 696 O O . VAL A 1 87 ? -7.336 -8.342 -14.957 1.00 87.12 87 VAL A O 1
ATOM 699 N N . GLY A 1 88 ? -5.329 -9.209 -15.472 1.00 84.50 88 GLY A N 1
ATOM 700 C CA . GLY A 1 88 ? -4.814 -9.195 -14.105 1.00 84.50 88 GLY A CA 1
ATOM 701 C C . GLY A 1 88 ? -4.707 -7.780 -13.539 1.00 84.50 88 GLY A C 1
ATOM 702 O O . GLY A 1 88 ? -5.153 -7.536 -12.420 1.00 84.50 88 GLY A O 1
ATOM 703 N N . VAL A 1 89 ? -4.190 -6.826 -14.320 1.00 82.56 89 VAL A N 1
ATOM 704 C CA . VAL A 1 89 ? -4.081 -5.422 -13.890 1.00 82.56 89 VAL A CA 1
ATOM 705 C C . VAL A 1 89 ? -5.460 -4.803 -13.660 1.00 82.56 89 VAL A C 1
ATOM 707 O O . VAL A 1 89 ? -5.692 -4.206 -12.611 1.00 82.56 89 VAL A O 1
ATOM 710 N N . LEU A 1 90 ? -6.400 -4.980 -14.592 1.00 82.62 90 LEU A N 1
ATOM 711 C CA . LEU A 1 90 ? -7.770 -4.489 -14.424 1.00 82.62 90 LEU A CA 1
ATOM 712 C C . LEU A 1 90 ? -8.449 -5.128 -13.208 1.00 82.62 90 LEU A C 1
ATOM 714 O O . LEU A 1 90 ? -9.091 -4.425 -12.430 1.00 82.62 90 LEU A O 1
ATOM 718 N N . GLY A 1 91 ? -8.262 -6.434 -13.001 1.00 83.75 91 GLY A N 1
ATOM 719 C CA . GLY A 1 91 ? -8.758 -7.144 -11.824 1.00 83.75 91 GLY A CA 1
ATOM 720 C C . GLY A 1 91 ? -8.239 -6.547 -10.516 1.00 83.75 91 GLY A C 1
ATOM 721 O O . GLY A 1 91 ? -9.027 -6.312 -9.603 1.00 83.75 91 GLY A O 1
ATOM 722 N N . GLN A 1 92 ? -6.946 -6.217 -10.450 1.00 81.75 92 GLN A N 1
ATOM 723 C CA . GLN A 1 92 ? -6.346 -5.547 -9.291 1.00 81.75 92 GLN A CA 1
ATOM 724 C C . GLN A 1 92 ? -6.916 -4.140 -9.078 1.00 81.75 92 GLN A C 1
ATOM 726 O O . GLN A 1 92 ? -7.262 -3.785 -7.954 1.00 81.75 92 GLN A O 1
ATOM 731 N N . ILE A 1 93 ? -7.094 -3.356 -10.146 1.00 77.81 93 ILE A N 1
ATOM 732 C CA . ILE A 1 93 ? -7.719 -2.026 -10.056 1.00 77.81 93 ILE A CA 1
ATOM 733 C C . ILE A 1 93 ? -9.139 -2.141 -9.488 1.00 77.81 93 ILE A C 1
ATOM 735 O O . ILE A 1 93 ? -9.495 -1.417 -8.558 1.00 77.81 93 ILE A O 1
ATOM 739 N N . PHE A 1 94 ? -9.944 -3.074 -10.002 1.00 78.31 94 PHE A N 1
ATOM 740 C CA . PHE A 1 94 ? -11.294 -3.306 -9.492 1.00 78.31 94 PHE A CA 1
ATOM 741 C C . PHE A 1 94 ? -11.297 -3.806 -8.049 1.00 78.31 94 PHE A C 1
ATOM 743 O O . PHE A 1 94 ? -12.162 -3.391 -7.280 1.00 78.31 94 PHE A O 1
ATOM 750 N N . ALA A 1 95 ? -10.350 -4.667 -7.672 1.00 78.62 95 ALA A N 1
ATOM 751 C CA . ALA A 1 95 ? -10.209 -5.136 -6.301 1.00 78.62 95 ALA A CA 1
ATOM 752 C C . ALA A 1 95 ? -9.918 -3.966 -5.357 1.00 78.62 95 ALA A C 1
ATOM 754 O O . ALA A 1 95 ? -10.641 -3.790 -4.385 1.00 78.62 95 ALA A O 1
ATOM 755 N N . VAL A 1 96 ? -8.955 -3.101 -5.687 1.00 73.75 96 VAL A N 1
ATOM 756 C CA . VAL A 1 96 ? -8.638 -1.902 -4.892 1.00 73.75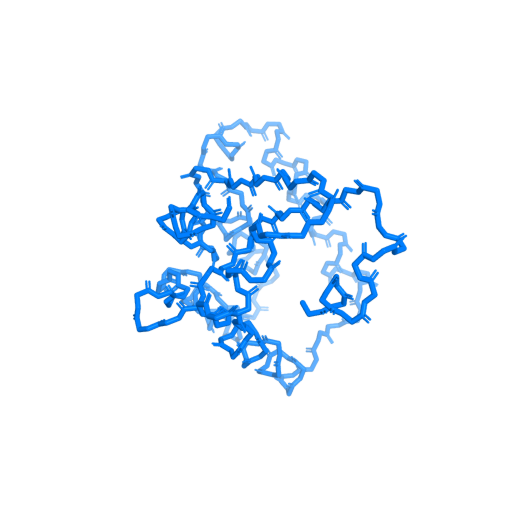 96 VAL A CA 1
ATOM 757 C C . VAL A 1 96 ? -9.840 -0.960 -4.790 1.00 73.75 96 VAL A C 1
ATOM 759 O O . VAL A 1 96 ? -10.110 -0.421 -3.722 1.00 73.75 96 VAL A O 1
ATOM 762 N N . GLN A 1 97 ? -10.601 -0.780 -5.873 1.00 71.81 97 GLN A N 1
ATOM 763 C CA . GLN A 1 97 ? -11.780 0.092 -5.867 1.00 71.81 97 GLN A CA 1
ATOM 764 C C . GLN A 1 97 ? -12.965 -0.475 -5.078 1.00 71.81 97 GLN A C 1
ATOM 766 O O . GLN A 1 97 ? -13.757 0.292 -4.532 1.00 71.81 97 GLN A O 1
ATOM 771 N N . ARG A 1 98 ? -13.128 -1.802 -5.055 1.00 72.88 98 ARG A N 1
ATOM 772 C CA . ARG A 1 98 ? -14.250 -2.470 -4.381 1.00 72.88 98 ARG A CA 1
ATOM 773 C C . ARG A 1 98 ? -13.921 -2.924 -2.968 1.00 72.88 98 ARG A C 1
ATOM 775 O O . ARG A 1 98 ? -14.847 -3.214 -2.220 1.00 72.88 98 ARG A O 1
ATOM 782 N N . HIS A 1 99 ? -12.648 -3.004 -2.599 1.00 72.62 99 HIS A N 1
ATOM 783 C CA . HIS A 1 99 ? -12.259 -3.432 -1.268 1.00 72.62 99 HIS A CA 1
ATOM 784 C C . HIS A 1 99 ? -12.524 -2.311 -0.262 1.00 72.62 99 HIS A C 1
ATOM 786 O O . HIS A 1 99 ? -11.843 -1.281 -0.227 1.00 72.62 99 HIS A O 1
ATOM 792 N N . TYR A 1 100 ? -13.553 -2.506 0.556 1.00 73.12 100 TYR A N 1
ATOM 793 C CA . TYR A 1 100 ? -13.909 -1.574 1.607 1.00 73.12 100 TYR A CA 1
ATOM 794 C C . TYR A 1 100 ? -14.511 -2.302 2.800 1.00 73.12 100 TYR A C 1
ATOM 796 O O . TYR A 1 100 ? -15.228 -3.284 2.645 1.00 73.12 100 TYR A O 1
ATOM 804 N N . ILE A 1 101 ? -14.249 -1.778 3.996 1.00 74.00 101 ILE A N 1
ATOM 805 C CA . ILE A 1 101 ? -14.928 -2.210 5.217 1.00 74.00 101 ILE A CA 1
ATOM 806 C C . ILE A 1 101 ? -16.058 -1.219 5.490 1.00 74.00 101 ILE A C 1
ATOM 808 O O . ILE A 1 101 ? -15.841 -0.004 5.498 1.00 74.00 101 ILE A O 1
ATOM 812 N N . GLY A 1 102 ? -17.277 -1.733 5.661 1.00 75.25 102 GLY A N 1
ATOM 813 C CA . GLY A 1 102 ? -18.445 -0.918 5.983 1.00 75.25 102 GLY A CA 1
ATOM 814 C C . GLY A 1 102 ? -18.373 -0.343 7.399 1.00 75.25 102 GLY A C 1
ATOM 815 O O . GLY A 1 102 ? -17.736 -0.909 8.282 1.00 75.25 102 GLY A O 1
ATOM 816 N N . TYR A 1 103 ? -19.080 0.762 7.647 1.00 79.31 103 TYR A N 1
ATOM 817 C CA . TYR A 1 103 ? -19.088 1.416 8.963 1.00 79.31 103 TYR A CA 1
ATOM 818 C C . TYR A 1 103 ? -19.528 0.484 10.106 1.00 79.31 103 TYR A C 1
ATOM 820 O O . TYR A 1 103 ? -18.929 0.489 11.177 1.00 79.31 103 TYR A O 1
ATOM 828 N N . VAL A 1 104 ? -20.527 -0.369 9.863 1.00 83.31 104 VAL A N 1
ATOM 829 C CA . VAL A 1 104 ? -20.997 -1.366 10.843 1.00 83.31 104 VAL A CA 1
ATOM 830 C C . VAL A 1 104 ? -19.887 -2.350 11.221 1.00 83.31 104 VAL A C 1
ATOM 832 O O . VAL A 1 104 ? -19.749 -2.711 12.385 1.00 83.31 104 VAL A O 1
ATOM 835 N N . ASP A 1 105 ? -19.068 -2.763 10.258 1.00 84.44 105 ASP A N 1
ATOM 836 C CA . ASP A 1 105 ? -17.955 -3.681 10.497 1.00 84.44 105 ASP A CA 1
ATOM 837 C C . ASP A 1 105 ? -16.774 -2.985 11.174 1.00 84.44 105 ASP A C 1
ATOM 839 O O . ASP A 1 105 ? -16.137 -3.580 12.040 1.00 84.44 105 ASP A O 1
ATOM 843 N N . LEU A 1 106 ? -16.536 -1.708 10.864 1.00 82.25 106 LEU A N 1
ATOM 844 C CA . LEU A 1 106 ? -15.601 -0.871 11.615 1.00 82.25 106 LEU A CA 1
ATOM 845 C C . LEU A 1 106 ? -16.020 -0.763 13.091 1.00 82.25 106 LEU A C 1
ATOM 847 O O . LEU A 1 106 ? -15.190 -0.963 13.968 1.00 82.25 106 LEU A O 1
ATOM 851 N N . LEU A 1 107 ? -17.307 -0.571 13.398 1.00 85.69 107 LEU A N 1
ATOM 852 C CA . LEU A 1 107 ? -17.783 -0.584 14.789 1.00 85.69 107 LEU A CA 1
ATOM 853 C C . LEU A 1 107 ? -17.559 -1.934 15.485 1.00 85.69 107 LEU A C 1
ATOM 855 O O . LEU A 1 107 ? -17.238 -1.968 16.668 1.00 85.69 107 LEU A O 1
ATOM 859 N N . LYS A 1 108 ? -17.675 -3.061 14.777 1.00 88.00 108 LYS A N 1
ATOM 860 C CA . LYS A 1 108 ? -17.344 -4.365 15.375 1.00 88.00 108 LYS A CA 1
ATOM 861 C C . LYS A 1 108 ? -15.865 -4.454 15.748 1.00 88.00 108 LYS A C 1
ATOM 863 O O . LYS A 1 108 ? -15.549 -5.015 16.792 1.00 88.00 108 LYS A O 1
ATOM 868 N N . ILE A 1 109 ? -14.971 -3.887 14.934 1.00 87.44 109 ILE A N 1
ATOM 869 C CA . ILE A 1 109 ? -13.535 -3.809 15.247 1.00 87.44 109 ILE A CA 1
ATOM 870 C C . ILE A 1 109 ? -13.312 -2.945 16.499 1.00 87.44 109 ILE A C 1
ATOM 872 O O . ILE A 1 109 ? -12.559 -3.352 17.377 1.00 87.44 109 ILE A O 1
ATOM 876 N N . ARG A 1 110 ? -14.032 -1.824 16.637 1.00 86.00 110 ARG A N 1
ATOM 877 C CA . ARG A 1 110 ? -13.947 -0.919 17.799 1.00 86.00 110 ARG A CA 1
ATOM 878 C C . ARG A 1 110 ? -14.224 -1.610 19.120 1.00 86.00 110 ARG A C 1
ATOM 880 O O . ARG A 1 110 ? -13.527 -1.413 20.107 1.00 86.00 110 ARG A O 1
ATOM 887 N N . TYR A 1 111 ? -15.289 -2.402 19.130 1.00 88.56 111 TYR A N 1
ATOM 888 C CA . TYR A 1 111 ? -15.750 -3.113 20.317 1.00 88.56 111 TYR A CA 1
ATOM 889 C C . TYR A 1 111 ? -15.164 -4.528 20.426 1.00 88.56 111 TYR A C 1
ATOM 891 O O . TYR A 1 111 ? -15.641 -5.331 21.225 1.00 88.56 111 TYR A O 1
ATOM 899 N N . SER A 1 112 ? -14.152 -4.858 19.618 1.00 89.44 112 SER A N 1
ATOM 900 C CA . SER A 1 112 ? -13.466 -6.146 19.696 1.00 89.44 112 SER A CA 1
ATOM 901 C C . SER A 1 112 ? -12.497 -6.199 20.886 1.00 89.44 112 SER A C 1
ATOM 903 O O . SER A 1 112 ? -11.999 -5.168 21.328 1.00 89.44 112 SER A O 1
ATOM 905 N N . PRO A 1 113 ? -12.182 -7.400 21.403 1.00 90.12 113 PRO A N 1
ATOM 906 C CA . PRO A 1 113 ? -11.323 -7.560 22.579 1.00 90.12 113 PRO A CA 1
ATOM 907 C C . PRO A 1 113 ? -9.823 -7.344 22.304 1.00 90.12 113 PRO A C 1
ATOM 909 O O . PRO A 1 113 ? -9.022 -7.420 23.233 1.00 90.12 113 PRO A O 1
ATOM 912 N N . PHE A 1 114 ? -9.424 -7.120 21.049 1.00 90.00 114 PHE A N 1
ATOM 913 C CA . PHE A 1 114 ? -8.026 -6.983 20.642 1.00 90.00 114 PHE A CA 1
ATOM 914 C C . PHE A 1 114 ? -7.619 -5.518 20.455 1.00 90.00 114 PHE A C 1
ATOM 916 O O . PHE A 1 114 ? -8.425 -4.661 20.095 1.00 90.00 114 PHE A O 1
ATOM 923 N N . VAL A 1 115 ? -6.330 -5.234 20.649 1.00 90.38 115 VAL A N 1
ATOM 924 C CA . VAL A 1 115 ? -5.779 -3.883 20.469 1.00 90.38 115 VAL A CA 1
ATOM 925 C C . VAL A 1 115 ? -5.663 -3.561 18.981 1.00 90.38 115 VAL A C 1
ATOM 927 O O . VAL A 1 115 ? -5.070 -4.335 18.230 1.00 90.38 115 VAL A O 1
ATOM 930 N N . THR A 1 116 ? -6.184 -2.407 18.560 1.00 88.81 116 THR A N 1
ATOM 931 C CA . THR A 1 116 ? -6.101 -1.948 17.165 1.00 88.81 116 THR A CA 1
ATOM 932 C C . THR A 1 116 ? -5.054 -0.844 17.010 1.00 88.81 116 THR A C 1
ATOM 934 O O . THR A 1 116 ? -5.069 0.141 17.743 1.00 88.81 116 THR A O 1
ATOM 937 N N . LEU A 1 117 ? -4.151 -0.999 16.040 1.00 88.56 117 LEU A N 1
ATOM 938 C CA . LEU A 1 117 ? -3.160 -0.002 15.637 1.00 88.56 117 LEU A CA 1
ATOM 939 C C . LEU A 1 117 ? -3.461 0.460 14.210 1.00 88.56 117 LEU A C 1
ATOM 941 O O . LEU A 1 117 ? -3.500 -0.355 13.292 1.00 88.56 117 LEU A O 1
ATOM 945 N N . VAL A 1 118 ? -3.634 1.763 14.005 1.00 85.00 118 VAL A N 1
ATOM 946 C CA . VAL A 1 118 ? -3.855 2.354 12.677 1.00 85.00 118 VAL A CA 1
ATOM 947 C C . VAL A 1 118 ? -2.574 3.047 12.220 1.00 85.00 118 VAL A C 1
ATOM 949 O O . VAL A 1 118 ? -2.078 3.938 12.904 1.00 85.00 118 VAL A O 1
ATOM 952 N N . ILE A 1 119 ? -2.038 2.641 11.067 1.00 84.81 119 ILE A N 1
ATOM 953 C CA . ILE A 1 119 ? -0.835 3.229 10.463 1.00 84.81 119 ILE A CA 1
ATOM 954 C C . ILE A 1 119 ? -1.175 3.698 9.056 1.00 84.81 119 ILE A C 1
ATOM 956 O O . ILE A 1 119 ? -1.602 2.908 8.207 1.00 84.81 119 ILE A O 1
ATOM 960 N N . VAL A 1 120 ? -0.940 4.982 8.798 1.00 81.44 120 VAL A N 1
ATOM 961 C CA . VAL A 1 120 ? -1.255 5.620 7.519 1.00 81.44 120 VAL A CA 1
ATOM 962 C C . VAL A 1 120 ? -0.103 6.506 7.067 1.00 81.44 120 VAL A C 1
ATOM 964 O O . VAL A 1 120 ? 0.570 7.135 7.881 1.00 81.44 120 VAL A O 1
ATOM 967 N N . GLY A 1 121 ? 0.149 6.504 5.758 1.00 77.81 121 GLY A N 1
ATOM 968 C CA . GLY A 1 121 ? 1.125 7.385 5.133 1.00 77.81 121 GLY A CA 1
ATOM 969 C C . GLY A 1 121 ? 0.552 8.786 4.942 1.00 77.81 121 GLY A C 1
ATOM 970 O O . GLY A 1 121 ? -0.556 8.941 4.435 1.00 77.81 121 GLY A O 1
ATOM 971 N N . THR A 1 122 ? 1.325 9.806 5.306 1.00 78.25 122 THR A N 1
ATOM 972 C CA . THR A 1 122 ? 0.961 11.222 5.112 1.00 78.25 122 THR A CA 1
ATOM 973 C C . THR A 1 122 ? 1.038 11.657 3.645 1.00 78.25 122 THR A C 1
ATOM 975 O O . THR A 1 122 ? 0.376 12.597 3.228 1.00 78.25 122 THR A O 1
ATOM 978 N N . GLU A 1 123 ? 1.855 10.975 2.838 1.00 76.94 123 GLU A N 1
ATOM 979 C CA . GLU A 1 123 ? 2.025 11.235 1.403 1.00 76.94 123 GLU A CA 1
ATOM 980 C C . GLU A 1 123 ? 1.687 9.982 0.582 1.00 76.94 123 GLU A C 1
ATOM 982 O O . GLU A 1 123 ? 2.517 9.460 -0.161 1.00 76.94 123 GLU A O 1
ATOM 987 N N . ASP A 1 124 ? 0.466 9.472 0.740 1.00 74.06 124 ASP A N 1
ATOM 988 C CA . ASP A 1 124 ? -0.016 8.298 0.012 1.00 74.06 124 ASP A CA 1
ATOM 989 C C . ASP A 1 124 ? -0.864 8.709 -1.211 1.00 74.06 124 ASP A C 1
ATOM 991 O O . ASP A 1 124 ? -1.859 9.435 -1.118 1.00 74.06 124 ASP A O 1
ATOM 995 N N . ARG A 1 125 ? -0.433 8.269 -2.400 1.00 75.88 125 ARG A N 1
ATOM 996 C CA . ARG A 1 125 ? -1.099 8.556 -3.685 1.00 75.88 125 ARG A CA 1
ATOM 997 C C . ARG A 1 125 ? -2.110 7.482 -4.087 1.00 75.88 125 ARG A C 1
ATOM 999 O O . ARG A 1 125 ? -2.850 7.693 -5.048 1.00 75.88 125 ARG A O 1
ATOM 1006 N N . LEU A 1 126 ? -2.166 6.363 -3.370 1.00 73.00 126 LEU A N 1
ATOM 1007 C CA . LEU A 1 126 ? -3.051 5.222 -3.611 1.00 73.00 126 LEU A CA 1
ATOM 1008 C C . LEU A 1 126 ? -4.189 5.147 -2.588 1.00 73.00 126 LEU A C 1
ATOM 1010 O O . LEU A 1 126 ? -5.307 4.772 -2.945 1.00 73.00 126 LEU A O 1
ATOM 1014 N N . VAL A 1 127 ? -3.946 5.575 -1.351 1.00 72.50 127 VAL A N 1
ATOM 1015 C CA . VAL A 1 127 ? -4.934 5.611 -0.269 1.00 72.50 127 VAL A CA 1
ATOM 1016 C C . VAL A 1 127 ? -4.972 7.012 0.324 1.00 72.50 127 VAL A C 1
ATOM 1018 O O . VAL A 1 127 ? -3.952 7.569 0.702 1.00 72.50 127 VAL A O 1
ATOM 1021 N N . ARG A 1 128 ? -6.160 7.623 0.408 1.00 70.25 128 ARG A N 1
ATOM 1022 C CA . ARG A 1 128 ? -6.284 8.951 1.026 1.00 70.25 128 ARG A CA 1
ATOM 1023 C C . ARG A 1 128 ? -6.037 8.848 2.525 1.00 70.25 128 ARG A C 1
ATOM 1025 O O . ARG A 1 128 ? -6.734 8.093 3.200 1.00 70.25 128 ARG A O 1
ATOM 1032 N N . GLU A 1 129 ? -5.157 9.695 3.049 1.00 72.94 129 GLU A N 1
ATOM 1033 C CA . GLU A 1 129 ? -4.926 9.817 4.492 1.00 72.94 129 GLU A CA 1
ATOM 1034 C C . GLU A 1 129 ? -6.222 10.106 5.258 1.00 72.94 129 GLU A C 1
ATOM 1036 O O . GLU A 1 129 ? -6.454 9.542 6.320 1.00 72.94 129 GLU A O 1
ATOM 1041 N N . THR A 1 130 ? -7.125 10.914 4.699 1.00 71.44 130 THR A N 1
ATOM 1042 C CA . THR A 1 130 ? -8.405 11.275 5.334 1.00 71.44 130 THR A CA 1
ATOM 1043 C C . THR A 1 130 ? -9.303 10.076 5.645 1.00 71.44 130 THR A C 1
ATOM 1045 O O . THR A 1 130 ? -10.126 10.145 6.559 1.00 71.44 130 THR A O 1
ATOM 1048 N N . ASN A 1 131 ? -9.113 8.945 4.958 1.00 70.62 131 ASN A N 1
ATOM 1049 C CA . ASN A 1 131 ? -9.815 7.700 5.272 1.00 70.62 131 ASN A CA 1
ATOM 1050 C C . ASN A 1 131 ? -9.408 7.146 6.646 1.00 70.62 131 ASN A C 1
ATOM 1052 O O . ASN A 1 131 ? -10.199 6.471 7.302 1.00 70.62 131 ASN A O 1
ATOM 1056 N N . SER A 1 132 ? -8.201 7.470 7.110 1.00 71.75 132 SER A N 1
ATOM 1057 C CA . SER A 1 132 ? -7.705 7.099 8.433 1.00 71.75 132 SER A CA 1
ATOM 1058 C C . SER A 1 132 ? -8.506 7.730 9.565 1.00 71.75 132 SER A C 1
ATOM 1060 O O . SER A 1 132 ? -8.655 7.108 10.608 1.00 71.75 132 SER A O 1
ATOM 1062 N N . TYR A 1 133 ? -9.113 8.904 9.361 1.00 74.38 133 TYR A N 1
ATOM 1063 C CA . TYR A 1 133 ? -9.939 9.548 10.387 1.00 74.38 133 TYR A CA 1
ATOM 1064 C C . TYR A 1 133 ? -11.194 8.736 10.708 1.00 74.38 133 TYR A C 1
ATOM 1066 O O . TYR A 1 133 ? -11.681 8.750 11.836 1.00 74.38 133 TYR A O 1
ATOM 1074 N N . MET A 1 134 ? -11.711 7.994 9.729 1.00 71.50 134 MET A N 1
ATOM 1075 C CA . MET A 1 134 ? -12.801 7.049 9.956 1.00 71.50 134 MET A CA 1
ATOM 1076 C C . MET A 1 134 ? -12.313 5.806 10.707 1.00 71.50 134 MET A C 1
ATOM 1078 O O . MET A 1 134 ? -13.047 5.293 11.544 1.00 71.50 134 MET A O 1
ATOM 1082 N N . LEU A 1 135 ? -11.074 5.366 10.458 1.00 72.38 135 LEU A N 1
ATOM 1083 C CA . LEU A 1 135 ? -10.431 4.277 11.201 1.00 72.38 135 LEU A CA 1
ATOM 1084 C C . LEU A 1 135 ? -10.042 4.682 12.626 1.00 72.38 135 LEU A C 1
ATOM 1086 O O . LEU A 1 135 ? -10.067 3.849 13.509 1.00 72.38 135 LEU A O 1
ATOM 1090 N N . GLN A 1 136 ? -9.721 5.949 12.883 1.00 72.62 136 GLN A N 1
ATOM 1091 C CA . GLN A 1 136 ? -9.424 6.449 14.230 1.00 72.62 136 GLN A CA 1
ATOM 1092 C C . GLN A 1 136 ? -10.672 6.486 15.125 1.00 72.62 136 GLN A C 1
ATOM 1094 O O . GLN A 1 136 ? -10.582 6.504 16.348 1.00 72.62 136 GLN A O 1
ATOM 1099 N N . ARG A 1 137 ? -11.861 6.535 14.515 1.00 67.06 137 ARG A N 1
ATOM 1100 C CA . ARG A 1 137 ? -13.141 6.419 15.227 1.00 67.06 137 ARG A CA 1
ATOM 1101 C C . ARG A 1 137 ? -13.502 4.966 15.536 1.00 67.06 137 ARG A C 1
ATOM 1103 O O . ARG A 1 137 ? -14.590 4.740 16.071 1.00 67.06 137 ARG A O 1
ATOM 1110 N N . VAL A 1 138 ? -12.638 4.024 15.166 1.00 64.19 138 VAL A N 1
ATOM 1111 C CA . VAL A 1 138 ? -12.671 2.621 15.574 1.00 64.19 138 VAL A CA 1
ATOM 1112 C C . VAL A 1 138 ? -11.904 2.478 16.873 1.00 64.19 138 VAL A C 1
ATOM 1114 O O . VAL A 1 138 ? -10.835 3.100 17.005 1.00 64.19 138 VAL A O 1
#

pLDDT: mean 81.06, std 11.38, range [46.25, 96.75]